Protein AF-A0A8S4DED8-F1 (afdb_monomer)

pLDDT: mean 79.77, std 18.38, range [37.28, 98.44]

Foldseek 3Di:
DPDDDDDPDPPVPPDPLQQAFAQAAVCNCVVVVHAGDPSQADDFDQDPNRGDGDDSVRGRGGHSNVVVVVVVVVVVVVVVVVVVVVVVVVVVVVVVVVVVVVVVVVVVVVD

Radius of gyration: 27.86 Å; Cα contacts (8 Å, |Δi|>4): 86; chains: 1; bounding box: 66×26×73 Å

Solvent-accessible surface area (backbone atoms only — not comparable to full-atom values): 6673 Å² total; per-residue (Å²): 143,89,80,81,89,91,70,103,70,76,68,64,94,78,61,80,81,69,78,24,13,48,57,77,16,46,64,51,27,61,75,67,77,40,80,64,56,71,82,26,29,76,77,65,58,67,55,94,89,39,66,50,80,60,40,78,87,58,26,24,72,42,19,38,50,62,55,51,50,50,55,51,54,60,52,48,56,52,52,51,52,53,53,52,51,52,52,52,54,50,52,52,50,51,52,51,51,53,53,51,53,51,58,54,52,60,62,66,72,76,112

Sequence (111 aa):
MYCLCLTSNIKQPNLPQLTCCGINGPKDWATNSLPIPDSCCAAREITAGTAAACTPETAHPDGCLNKLVGLFQDIAVVLGGVGLGIAFIQLLGVIFACCLARSIRSQYETV

Mean predicted aligned error: 11.74 Å

Organism: Plutella xylostella (NCBI:txid51655)

InterPro domains:
  IPR008952 Tetraspanin, EC2 domain superfamily [G3DSA:1.10.1450.10] (16-74)
  IPR008952 Tetraspanin, EC2 domain superfamily [SSF48652] (17-73)
  IPR018499 Tetraspanin/Peripherin [PF00335] (17-102)

Secondary structure (DSSP, 8-state):
-------TT---TTS------SSSSTHHHHHTT-PPPGGGBSS--EETTEEPP--TTTB--S-HHHHHHHHHHHHHHHHHHHHHHHHHHHHHHHHHHHHHHHHHHHHHTT-

Structure (mmCIF, N/CA/C/O backbone):
data_AF-A0A8S4DED8-F1
#
_entry.id   AF-A0A8S4DED8-F1
#
loop_
_atom_site.group_PDB
_atom_site.id
_atom_site.type_symbol
_atom_site.label_atom_id
_atom_site.label_alt_id
_atom_site.label_comp_id
_atom_site.label_asym_id
_atom_site.label_entity_id
_atom_site.label_seq_id
_atom_site.pdbx_PDB_ins_code
_atom_site.Cartn_x
_atom_site.Cartn_y
_atom_site.Cartn_z
_atom_site.occupancy
_atom_site.B_iso_or_equiv
_atom_site.auth_seq_id
_atom_site.auth_comp_id
_atom_site.auth_asym_id
_atom_site.auth_atom_id
_atom_site.pdbx_PDB_model_num
ATOM 1 N N . MET A 1 1 ? 23.942 10.344 19.498 1.00 41.06 1 MET A N 1
ATOM 2 C CA . MET A 1 1 ? 25.252 9.785 19.098 1.00 41.06 1 MET A CA 1
ATOM 3 C C . MET A 1 1 ? 25.137 8.280 18.824 1.00 41.06 1 MET A C 1
ATOM 5 O O . MET A 1 1 ? 25.904 7.499 19.355 1.00 41.06 1 MET A O 1
ATOM 9 N N . TYR A 1 2 ? 24.176 7.851 18.007 1.00 40.62 2 TYR A N 1
ATOM 10 C CA . TYR A 1 2 ? 24.169 6.495 17.448 1.00 40.62 2 TYR A CA 1
ATOM 11 C C . TYR A 1 2 ? 23.835 6.639 15.975 1.00 40.62 2 TYR A C 1
ATOM 13 O O . TYR A 1 2 ? 22.738 6.354 15.519 1.00 40.62 2 TYR A O 1
ATOM 21 N N . CYS A 1 3 ? 24.769 7.244 15.258 1.00 48.53 3 CYS A N 1
ATOM 22 C CA . CYS A 1 3 ? 24.750 7.281 13.814 1.00 48.53 3 CYS A CA 1
ATOM 23 C C . CYS A 1 3 ? 26.211 7.262 13.400 1.00 48.53 3 CYS A C 1
ATOM 25 O O . CYS A 1 3 ? 26.908 8.235 13.669 1.00 48.53 3 CYS A O 1
ATOM 27 N N . LEU A 1 4 ? 26.668 6.127 12.872 1.00 45.91 4 LEU A N 1
ATOM 28 C CA . LEU A 1 4 ? 27.700 6.035 11.843 1.00 45.91 4 LEU A CA 1
ATOM 29 C C . LEU A 1 4 ? 27.797 4.574 11.378 1.00 45.91 4 LEU A C 1
ATOM 31 O O . LEU A 1 4 ? 28.258 3.696 12.099 1.00 45.91 4 LEU A O 1
ATOM 35 N N . CYS A 1 5 ? 27.245 4.377 10.179 1.00 54.28 5 CYS A N 1
ATOM 36 C CA . CYS A 1 5 ? 27.605 3.439 9.117 1.00 54.28 5 CYS A CA 1
ATOM 37 C C . CYS A 1 5 ? 28.500 2.251 9.476 1.00 54.28 5 CYS A C 1
ATOM 39 O O . CYS A 1 5 ? 29.653 2.477 9.812 1.00 54.28 5 CYS A O 1
ATOM 41 N N . LEU A 1 6 ? 28.024 1.021 9.224 1.00 48.12 6 LEU A N 1
ATOM 42 C CA . LEU A 1 6 ? 28.811 -0.108 8.688 1.00 48.12 6 LEU A CA 1
ATOM 43 C C . LEU A 1 6 ? 27.911 -1.353 8.541 1.00 48.12 6 LEU A C 1
ATOM 45 O O . LEU A 1 6 ? 27.929 -2.217 9.401 1.00 48.12 6 LEU A O 1
ATOM 49 N N . THR A 1 7 ? 27.103 -1.441 7.477 1.00 42.56 7 THR A N 1
ATOM 50 C CA . THR A 1 7 ? 27.214 -2.516 6.466 1.00 42.56 7 THR A CA 1
ATOM 51 C C . THR A 1 7 ? 26.543 -2.025 5.178 1.00 42.56 7 THR A C 1
ATOM 53 O O . THR A 1 7 ? 25.415 -1.532 5.190 1.00 42.56 7 THR A O 1
ATOM 56 N N . SER A 1 8 ? 27.223 -2.182 4.050 1.00 47.25 8 SER A N 1
ATOM 57 C CA . SER A 1 8 ? 26.727 -1.913 2.697 1.00 47.25 8 SER A CA 1
ATOM 58 C C . SER A 1 8 ? 25.733 -2.982 2.201 1.00 47.25 8 SER A C 1
ATOM 60 O O . SER A 1 8 ? 25.742 -3.332 1.028 1.00 47.25 8 SER A O 1
ATOM 62 N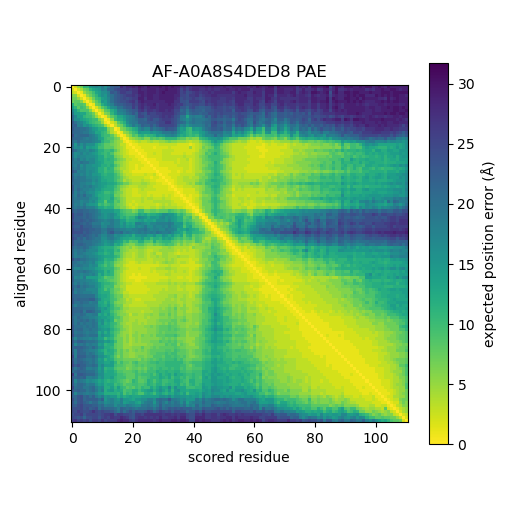 N . ASN A 1 9 ? 24.912 -3.547 3.093 1.00 42.34 9 ASN A N 1
ATOM 63 C CA . ASN A 1 9 ? 23.954 -4.623 2.811 1.00 42.34 9 ASN A CA 1
ATOM 64 C C . ASN A 1 9 ? 22.709 -4.539 3.714 1.00 42.34 9 ASN A C 1
ATOM 66 O O . ASN A 1 9 ? 22.130 -5.557 4.092 1.00 42.34 9 ASN A O 1
ATOM 70 N N . ILE A 1 10 ? 22.237 -3.330 4.042 1.00 42.47 10 ILE A N 1
ATOM 71 C CA . ILE A 1 10 ? 20.862 -3.177 4.536 1.00 42.47 10 ILE A CA 1
ATOM 72 C C . ILE A 1 10 ? 19.921 -3.375 3.340 1.00 42.47 10 ILE A C 1
ATOM 74 O O . ILE A 1 10 ? 19.371 -2.434 2.774 1.00 42.47 10 ILE A O 1
ATOM 78 N N . LYS A 1 11 ? 19.702 -4.638 2.968 1.00 46.59 11 LYS A N 1
ATOM 79 C CA . LYS A 1 11 ? 18.391 -5.063 2.490 1.00 46.59 11 LYS A CA 1
ATOM 80 C C . LYS A 1 11 ? 17.464 -4.738 3.653 1.00 46.59 11 LYS A C 1
ATOM 82 O O . LYS A 1 11 ? 17.536 -5.428 4.664 1.00 46.59 11 LYS A O 1
ATOM 87 N N . GLN A 1 12 ? 16.701 -3.643 3.589 1.00 41.19 12 GLN A N 1
ATOM 88 C CA . GLN A 1 12 ? 15.716 -3.349 4.629 1.00 41.19 12 GLN A CA 1
ATOM 89 C C . GLN A 1 12 ? 14.875 -4.619 4.824 1.00 41.19 12 GLN A C 1
ATOM 91 O O . GLN A 1 12 ? 14.177 -5.006 3.887 1.00 41.19 12 GLN A O 1
ATOM 96 N N . PRO A 1 13 ? 14.946 -5.298 5.984 1.00 42.94 13 PRO A N 1
ATOM 97 C CA . PRO A 1 13 ? 14.345 -6.623 6.133 1.00 42.94 13 PRO A CA 1
ATOM 98 C C . PRO A 1 13 ? 12.808 -6.580 6.163 1.00 42.94 13 PRO A C 1
ATOM 100 O O . PRO A 1 13 ? 12.178 -7.618 6.304 1.00 42.94 13 PRO A O 1
ATOM 103 N N . ASN A 1 14 ? 12.210 -5.390 6.001 1.00 37.28 14 ASN A N 1
ATOM 104 C CA . ASN A 1 14 ? 10.773 -5.149 6.102 1.00 37.28 14 ASN A CA 1
ATOM 105 C C . ASN A 1 14 ? 10.229 -4.158 5.054 1.00 37.28 14 ASN A C 1
ATOM 107 O O . ASN A 1 14 ? 9.099 -3.700 5.208 1.00 37.28 14 ASN A O 1
ATOM 111 N N . LEU A 1 15 ? 10.997 -3.775 4.021 1.00 48.78 15 LEU A N 1
ATOM 112 C CA . LEU A 1 15 ? 10.390 -3.019 2.920 1.00 48.78 15 LEU A CA 1
ATOM 113 C C . LEU A 1 15 ? 9.675 -4.037 2.021 1.00 48.78 15 LEU A C 1
ATOM 115 O O . LEU A 1 15 ? 10.339 -4.981 1.578 1.00 48.78 15 LEU A O 1
ATOM 119 N N . PRO A 1 16 ? 8.359 -3.906 1.755 1.00 52.31 16 PRO A N 1
ATOM 120 C CA . PRO A 1 16 ? 7.723 -4.710 0.725 1.00 52.31 16 PRO A CA 1
ATOM 121 C C . PRO A 1 16 ? 8.558 -4.536 -0.538 1.00 52.31 16 PRO A C 1
ATOM 123 O O . PRO A 1 16 ? 8.772 -3.415 -0.996 1.00 52.31 16 PRO A O 1
ATOM 126 N N . GLN A 1 17 ? 9.113 -5.641 -1.033 1.00 61.97 17 GLN A N 1
ATOM 127 C CA . GLN A 1 17 ? 9.889 -5.667 -2.265 1.00 61.97 17 GLN A CA 1
ATOM 128 C C . GLN A 1 17 ? 8.920 -5.322 -3.390 1.00 61.97 17 GLN A C 1
ATOM 130 O O . GLN A 1 17 ? 8.272 -6.203 -3.955 1.00 61.97 17 GLN A O 1
ATOM 135 N N . LEU A 1 18 ? 8.741 -4.023 -3.624 1.00 66.00 18 LEU A N 1
ATOM 136 C CA . LEU A 1 18 ? 7.800 -3.514 -4.595 1.00 66.00 18 LEU A CA 1
ATOM 137 C C . LEU A 1 18 ? 8.395 -3.852 -5.956 1.00 66.00 18 LEU A C 1
ATOM 139 O O . LEU A 1 18 ? 9.331 -3.214 -6.425 1.00 66.00 18 LEU A O 1
ATOM 143 N N . THR A 1 19 ? 7.895 -4.936 -6.534 1.00 85.12 19 THR A N 1
ATOM 144 C CA . THR A 1 19 ? 8.283 -5.473 -7.839 1.00 85.12 19 THR A CA 1
ATOM 145 C C . THR A 1 19 ? 7.727 -4.565 -8.933 1.00 85.12 19 THR A C 1
ATOM 147 O O . THR A 1 19 ? 6.776 -4.907 -9.628 1.00 85.12 19 THR A O 1
ATOM 150 N N . CYS A 1 20 ? 8.262 -3.350 -9.013 1.00 89.50 20 CYS A N 1
ATOM 151 C CA . CYS A 1 20 ? 7.824 -2.285 -9.906 1.00 89.50 20 CYS A CA 1
ATOM 152 C C . CYS A 1 20 ? 9.018 -1.482 -10.428 1.00 89.50 20 CYS A C 1
ATOM 154 O O . CYS A 1 20 ? 10.121 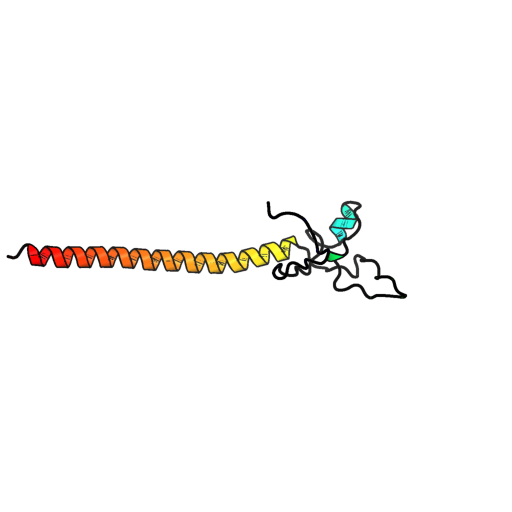-1.544 -9.880 1.00 89.50 20 CYS A O 1
ATOM 156 N N . CYS A 1 21 ? 8.788 -0.704 -11.481 1.00 90.38 21 CYS A N 1
ATOM 157 C CA . CYS A 1 21 ? 9.783 0.176 -12.060 1.00 90.38 21 CYS A CA 1
ATOM 158 C C . CYS A 1 21 ? 9.155 1.444 -12.630 1.00 90.38 21 CYS A C 1
ATOM 160 O O . CYS A 1 21 ? 8.219 1.380 -13.420 1.00 90.38 21 CYS A O 1
ATOM 162 N N . GLY A 1 22 ? 9.706 2.603 -12.264 1.00 90.88 22 GLY A N 1
ATOM 163 C CA . GLY A 1 22 ? 9.165 3.897 -12.683 1.00 90.88 22 GLY A CA 1
ATOM 164 C C . GLY A 1 22 ? 7.832 4.233 -12.008 1.00 90.88 22 GLY A C 1
ATOM 165 O O . GLY A 1 22 ? 7.342 3.503 -11.146 1.00 90.88 22 GLY A O 1
ATOM 166 N N . ILE A 1 23 ? 7.250 5.371 -12.371 1.00 91.94 23 ILE A N 1
ATOM 167 C CA . ILE A 1 23 ? 5.956 5.835 -11.855 1.00 91.94 23 ILE A CA 1
ATOM 168 C C . ILE A 1 23 ? 4.840 5.006 -12.497 1.00 91.94 23 ILE A C 1
ATOM 170 O O . ILE A 1 23 ? 4.067 4.352 -11.795 1.00 91.94 23 ILE A O 1
ATOM 174 N N . ASN A 1 24 ? 4.809 4.997 -13.827 1.00 92.19 24 ASN A N 1
ATOM 175 C CA . ASN A 1 24 ? 3.862 4.271 -14.666 1.00 92.19 24 ASN A CA 1
ATOM 176 C C . ASN A 1 24 ? 4.500 3.044 -15.330 1.00 92.19 24 ASN A C 1
ATOM 178 O O . ASN A 1 24 ? 3.779 2.129 -15.723 1.00 92.19 24 ASN A O 1
ATOM 182 N N . GLY A 1 25 ? 5.831 3.009 -15.445 1.00 90.94 25 GLY A N 1
ATOM 183 C CA . GLY A 1 25 ? 6.564 1.862 -15.973 1.00 90.94 25 GLY A CA 1
ATOM 184 C C . GLY A 1 25 ? 8.039 2.170 -16.270 1.00 90.94 25 GLY A C 1
ATOM 185 O O . GLY A 1 25 ? 8.492 3.308 -16.126 1.00 90.94 25 GLY A O 1
ATOM 186 N N . PRO A 1 26 ? 8.809 1.187 -16.771 1.00 89.12 26 PRO A N 1
ATOM 187 C CA . PRO A 1 26 ? 10.246 1.338 -17.019 1.00 89.12 26 PRO A CA 1
ATOM 188 C C . PRO A 1 26 ? 10.599 2.401 -18.075 1.00 89.12 26 PRO A C 1
ATOM 190 O O . PRO A 1 26 ? 11.710 2.929 -18.078 1.00 89.12 26 PRO A O 1
ATOM 193 N N . LYS A 1 27 ? 9.649 2.776 -18.943 1.00 91.12 27 LYS A N 1
ATOM 194 C CA . LYS A 1 27 ? 9.820 3.837 -19.954 1.00 91.12 27 LYS A CA 1
ATOM 195 C C . LYS A 1 27 ? 9.997 5.234 -19.353 1.00 91.12 27 LYS A C 1
ATOM 197 O O . LYS A 1 27 ? 10.509 6.124 -20.036 1.00 91.12 27 LYS A O 1
ATOM 202 N N . ASP A 1 28 ? 9.608 5.434 -18.096 1.00 91.19 28 ASP A N 1
ATOM 203 C CA . ASP A 1 28 ? 9.743 6.728 -17.423 1.00 91.19 28 ASP A CA 1
ATOM 204 C C . ASP A 1 28 ? 11.213 7.151 -17.315 1.00 91.19 28 ASP A C 1
ATOM 206 O O . ASP A 1 28 ? 11.529 8.330 -17.453 1.00 91.19 28 ASP A O 1
ATOM 210 N N . TRP A 1 29 ? 12.128 6.192 -17.155 1.00 91.12 29 TRP A N 1
ATOM 211 C CA . TRP A 1 29 ? 13.568 6.449 -17.106 1.00 91.12 29 TRP A CA 1
ATOM 212 C C . TRP A 1 29 ? 14.091 6.996 -18.436 1.00 91.1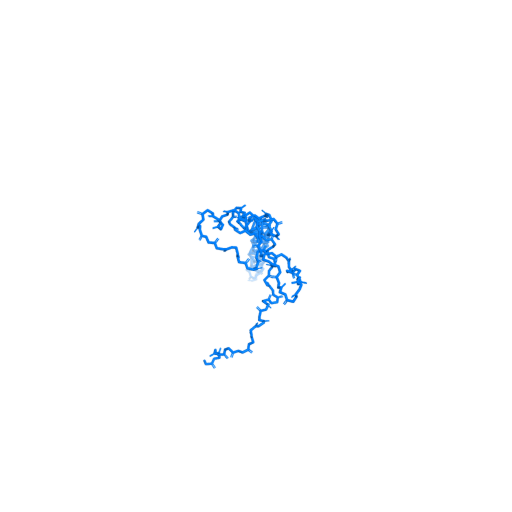2 29 TRP A C 1
ATOM 214 O O . TRP A 1 29 ? 14.700 8.064 -18.468 1.00 91.12 29 TRP A O 1
ATOM 224 N N . ALA A 1 30 ? 13.754 6.332 -19.548 1.00 90.06 30 ALA A N 1
ATOM 225 C CA . ALA A 1 30 ? 14.134 6.774 -20.889 1.00 90.06 30 ALA A CA 1
ATOM 226 C C . ALA A 1 30 ? 13.536 8.148 -21.239 1.00 90.06 30 ALA A C 1
ATOM 228 O O . ALA A 1 30 ? 14.221 8.995 -21.808 1.00 90.06 30 ALA A O 1
ATOM 229 N N . THR A 1 31 ? 12.285 8.398 -20.838 1.00 91.44 31 THR A N 1
ATOM 230 C CA . THR A 1 31 ? 11.598 9.685 -21.058 1.00 91.44 31 THR A CA 1
ATOM 231 C C . THR A 1 31 ? 12.305 10.841 -20.346 1.00 91.44 31 THR A C 1
ATOM 233 O O . THR A 1 31 ? 12.345 11.954 -20.861 1.00 91.44 31 THR A O 1
ATOM 236 N N . ASN A 1 32 ? 12.915 10.574 -19.190 1.00 90.06 32 ASN A N 1
ATOM 237 C CA . ASN A 1 32 ? 13.664 11.562 -18.415 1.00 90.06 32 ASN A CA 1
ATOM 238 C C . ASN A 1 32 ? 15.172 11.564 -18.727 1.00 90.06 32 ASN A C 1
ATOM 240 O O . ASN A 1 32 ? 15.935 12.211 -18.017 1.00 90.06 32 ASN A O 1
ATOM 244 N N . SER A 1 33 ? 15.617 10.869 -19.783 1.00 91.94 33 SER A N 1
ATOM 245 C CA . SER A 1 33 ? 17.042 10.711 -20.131 1.00 91.94 33 SER A CA 1
ATOM 246 C C . SER A 1 33 ? 17.898 10.138 -18.988 1.00 91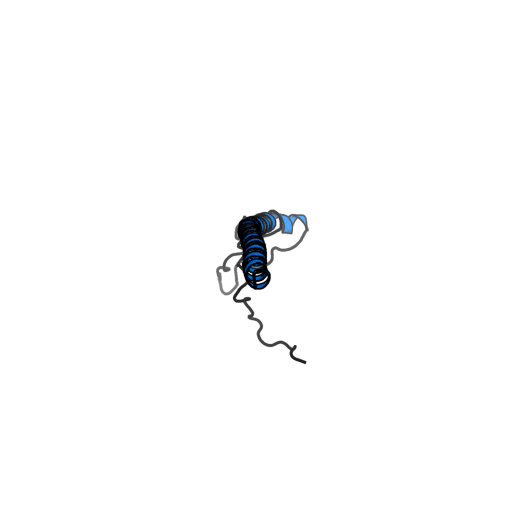.94 33 SER A C 1
ATOM 248 O O . SER A 1 33 ? 19.071 10.486 -18.844 1.00 91.94 33 SER A O 1
ATOM 250 N N . LEU A 1 34 ? 17.316 9.267 -18.160 1.00 88.06 34 LEU A N 1
ATOM 251 C CA . LEU A 1 34 ? 17.967 8.645 -17.008 1.00 88.06 34 LEU A CA 1
ATOM 252 C C . LEU A 1 34 ? 18.178 7.141 -17.245 1.00 88.06 34 LEU A C 1
ATOM 254 O O . LEU A 1 34 ? 17.334 6.489 -17.866 1.00 88.06 34 LEU A O 1
ATOM 258 N N . PRO A 1 35 ? 19.276 6.559 -16.731 1.00 86.06 35 PRO A N 1
ATOM 259 C CA . PRO A 1 35 ? 19.468 5.116 -16.755 1.00 86.06 35 PRO A CA 1
ATOM 260 C C . PRO A 1 35 ? 18.505 4.424 -15.785 1.00 86.06 35 PRO A C 1
ATOM 262 O O . PRO A 1 35 ? 18.198 4.948 -14.714 1.00 86.06 35 PRO A O 1
ATOM 265 N N . ILE A 1 36 ? 18.060 3.221 -16.148 1.00 86.12 36 ILE A N 1
ATOM 266 C CA . ILE A 1 36 ? 17.239 2.383 -15.271 1.00 86.12 36 ILE A CA 1
ATOM 267 C C . ILE A 1 36 ? 18.105 1.911 -14.085 1.00 86.12 36 ILE A C 1
ATOM 269 O O . ILE A 1 36 ? 19.199 1.388 -14.310 1.00 86.12 36 ILE A O 1
ATOM 273 N N . PRO A 1 37 ? 17.653 2.075 -12.828 1.00 82.88 37 PRO A N 1
ATOM 274 C CA . PRO A 1 37 ? 18.404 1.641 -11.657 1.00 82.88 37 PRO A CA 1
ATOM 275 C C . PRO A 1 37 ? 18.371 0.119 -11.507 1.00 82.88 37 PRO A C 1
ATOM 277 O O . PRO A 1 37 ? 17.381 -0.531 -11.828 1.00 82.88 37 PRO A O 1
ATOM 280 N N . ASP A 1 38 ? 19.409 -0.453 -10.903 1.00 79.25 38 ASP A N 1
ATOM 281 C CA . ASP A 1 38 ? 19.505 -1.905 -10.694 1.00 79.25 38 ASP A CA 1
ATOM 282 C C . ASP A 1 38 ? 18.369 -2.492 -9.838 1.00 79.25 38 ASP A C 1
ATOM 284 O O . ASP A 1 38 ? 18.031 -3.665 -9.979 1.00 79.25 38 ASP A O 1
ATOM 288 N N . SER A 1 39 ? 17.740 -1.687 -8.974 1.00 78.75 39 SER A N 1
ATOM 289 C CA . SER A 1 39 ? 16.598 -2.106 -8.148 1.00 78.75 39 SER A CA 1
ATOM 290 C C . SER A 1 39 ? 15.319 -2.392 -8.944 1.00 78.75 39 SER A C 1
ATOM 292 O O . SER A 1 39 ? 14.387 -2.970 -8.393 1.00 78.75 39 SER A O 1
ATOM 294 N N . CYS A 1 40 ? 15.261 -1.981 -10.213 1.00 85.31 40 CYS A N 1
ATOM 295 C CA . CYS A 1 40 ? 14.120 -2.172 -11.109 1.00 85.31 40 CYS A CA 1
ATOM 296 C C . CYS A 1 40 ? 14.081 -3.574 -11.749 1.00 85.31 40 CYS A C 1
ATOM 298 O O . CYS A 1 40 ? 13.039 -3.975 -12.266 1.00 85.31 40 CYS A O 1
ATOM 300 N N . CYS A 1 41 ? 15.177 -4.334 -11.701 1.00 83.62 41 CYS A N 1
ATOM 301 C CA . CYS A 1 41 ? 15.254 -5.682 -12.257 1.00 83.62 41 CYS A CA 1
ATOM 302 C C . CYS A 1 41 ? 15.277 -6.742 -11.145 1.00 83.62 41 CYS A C 1
ATOM 304 O O . CYS A 1 41 ? 16.023 -6.630 -10.168 1.00 83.62 41 CYS A O 1
ATOM 306 N N . ALA A 1 42 ? 14.497 -7.816 -11.307 1.00 68.62 42 ALA A N 1
ATOM 307 C CA . ALA A 1 42 ? 14.605 -8.985 -10.439 1.00 68.62 42 AL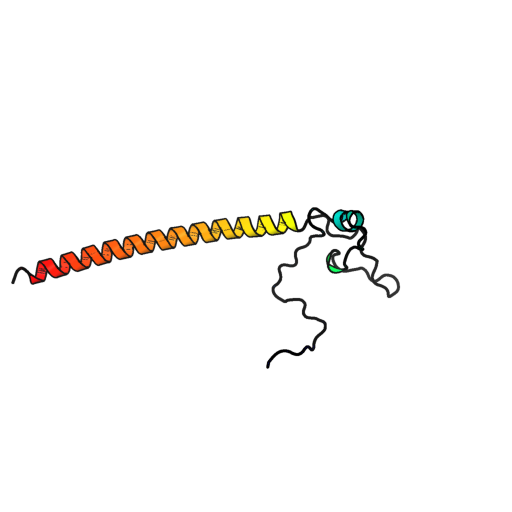A A CA 1
ATOM 308 C C . ALA A 1 42 ? 15.923 -9.705 -10.735 1.00 68.62 42 ALA A C 1
ATOM 310 O O . ALA A 1 42 ? 16.123 -10.111 -11.869 1.00 68.62 42 ALA A O 1
ATOM 311 N N . ALA A 1 43 ? 16.791 -9.837 -9.723 1.00 60.03 43 ALA A N 1
ATOM 312 C CA . ALA A 1 43 ? 18.017 -10.649 -9.713 1.00 60.03 43 ALA A CA 1
ATOM 313 C C . ALA A 1 43 ? 18.749 -10.741 -11.071 1.00 60.03 43 ALA A C 1
ATOM 315 O O . ALA A 1 43 ? 18.433 -11.568 -11.919 1.00 60.03 43 ALA A O 1
ATOM 316 N N . ARG A 1 44 ? 19.779 -9.912 -11.259 1.00 61.09 44 ARG A N 1
ATOM 317 C CA . ARG A 1 44 ? 20.560 -9.877 -12.504 1.00 61.09 44 ARG A CA 1
ATOM 318 C C . ARG A 1 44 ? 21.254 -11.227 -12.735 1.00 61.09 44 ARG A C 1
ATOM 320 O O . ARG A 1 44 ? 22.038 -11.658 -11.888 1.00 61.09 44 ARG A O 1
ATOM 327 N N . GLU A 1 45 ? 21.015 -11.866 -13.883 1.00 54.78 45 GLU A N 1
ATOM 328 C CA . GLU A 1 45 ? 21.839 -12.999 -14.311 1.00 54.78 45 GLU A CA 1
ATOM 329 C C . GLU A 1 45 ? 23.294 -12.536 -14.453 1.00 54.78 45 GLU A C 1
ATOM 331 O O . GLU A 1 45 ? 23.589 -11.516 -15.088 1.00 54.78 45 GLU A O 1
ATOM 336 N N . ILE A 1 46 ? 24.220 -13.271 -13.835 1.00 55.69 46 ILE A N 1
ATOM 337 C CA . ILE A 1 46 ? 25.649 -13.024 -14.013 1.00 55.69 46 ILE A CA 1
ATOM 338 C C . ILE A 1 46 ? 26.077 -13.753 -15.278 1.00 55.69 46 ILE A C 1
ATOM 340 O O . ILE A 1 46 ? 26.239 -14.970 -15.286 1.00 55.69 46 ILE A O 1
ATOM 344 N N . THR A 1 47 ? 26.277 -12.991 -16.349 1.00 54.91 47 THR A N 1
ATOM 345 C CA . THR A 1 47 ? 26.804 -13.516 -17.609 1.00 54.91 47 THR A CA 1
ATOM 346 C C . THR A 1 47 ? 28.279 -13.139 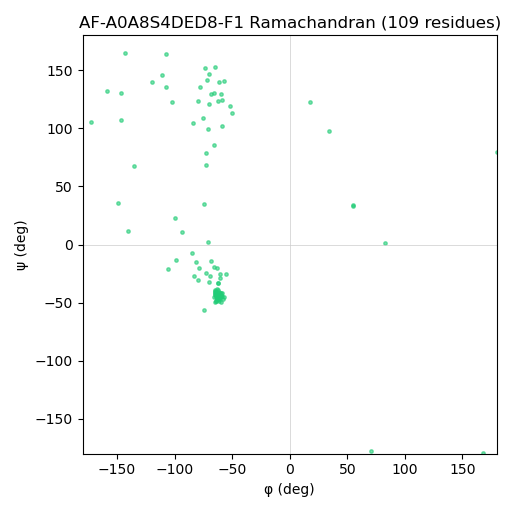-17.696 1.00 54.91 47 THR A C 1
ATOM 348 O O . THR A 1 47 ? 28.634 -11.966 -17.584 1.00 54.91 47 THR A O 1
ATOM 351 N N . ALA A 1 48 ? 29.158 -14.135 -17.848 1.00 57.56 48 ALA A N 1
ATOM 352 C CA . ALA A 1 48 ? 30.608 -13.941 -17.988 1.00 57.56 48 ALA A CA 1
ATOM 353 C C . ALA A 1 48 ? 31.284 -13.133 -16.849 1.00 57.56 48 ALA A C 1
ATOM 355 O O . ALA A 1 48 ? 32.239 -12.398 -17.080 1.00 57.56 48 ALA A O 1
ATOM 356 N N . GLY A 1 49 ? 30.801 -13.268 -15.607 1.00 57.84 49 GLY A N 1
ATOM 357 C CA . GLY A 1 49 ? 31.375 -12.587 -14.435 1.00 57.84 49 GLY A CA 1
ATOM 358 C C . GLY A 1 49 ? 30.904 -11.141 -14.231 1.00 57.84 49 GLY A C 1
ATOM 359 O O . GLY A 1 49 ? 31.298 -10.508 -13.254 1.00 57.84 49 GLY A O 1
ATOM 360 N N . THR A 1 50 ? 30.021 -10.635 -15.096 1.00 59.03 50 THR A N 1
ATOM 361 C CA . THR A 1 50 ? 29.374 -9.321 -14.961 1.00 59.03 50 THR A CA 1
ATOM 362 C C . THR A 1 50 ? 27.859 -9.468 -14.871 1.00 59.03 50 THR A C 1
ATOM 364 O O . THR A 1 50 ? 27.260 -10.285 -15.568 1.00 59.03 50 THR A O 1
ATOM 367 N N . ALA A 1 51 ? 27.217 -8.681 -14.009 1.00 65.62 51 ALA A N 1
ATOM 368 C CA . ALA A 1 51 ? 25.762 -8.651 -13.937 1.00 65.62 51 ALA A CA 1
ATOM 369 C C . ALA A 1 51 ? 25.188 -8.075 -15.248 1.00 65.62 51 ALA A C 1
ATOM 371 O O . ALA A 1 51 ? 25.627 -7.012 -15.695 1.00 65.62 51 ALA A O 1
ATOM 372 N N . ALA A 1 52 ? 24.217 -8.751 -15.869 1.00 69.19 52 ALA A N 1
ATOM 373 C CA . ALA A 1 52 ? 23.566 -8.282 -17.098 1.00 69.19 52 ALA A CA 1
ATOM 374 C C . ALA A 1 52 ? 22.952 -6.886 -16.900 1.00 69.19 52 ALA A C 1
ATOM 376 O O . ALA A 1 52 ? 22.451 -6.599 -15.817 1.00 69.19 52 ALA A O 1
ATOM 377 N N . ALA A 1 53 ? 23.031 -5.984 -17.883 1.00 72.19 53 ALA A N 1
ATOM 378 C CA . ALA A 1 53 ? 22.473 -4.633 -17.745 1.00 72.19 53 ALA A CA 1
ATOM 379 C C . ALA A 1 53 ? 20.951 -4.683 -17.515 1.00 72.19 53 ALA A C 1
ATOM 381 O O . ALA A 1 53 ? 20.268 -5.491 -18.138 1.00 72.19 53 ALA A O 1
ATOM 382 N N . CYS A 1 54 ? 20.426 -3.824 -16.633 1.00 78.81 54 CYS A N 1
ATOM 383 C CA . CYS A 1 54 ? 18.983 -3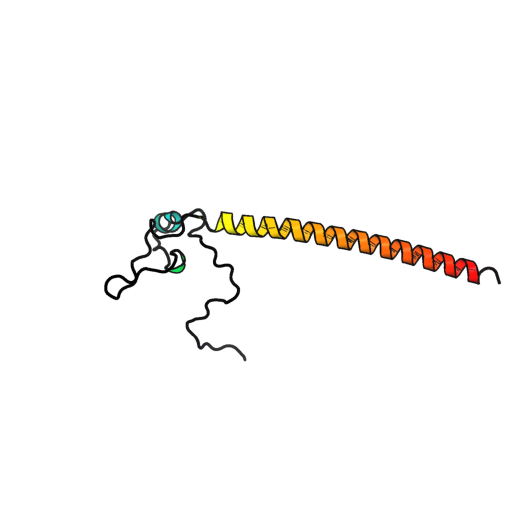.695 -16.440 1.00 78.81 54 CYS A CA 1
ATOM 384 C C . CYS A 1 54 ? 18.400 -2.917 -17.627 1.00 78.81 54 CYS A C 1
ATOM 386 O O . CYS A 1 54 ? 18.670 -1.727 -17.806 1.00 78.81 54 CYS A O 1
ATOM 388 N N . THR A 1 55 ? 17.662 -3.618 -18.478 1.00 83.06 55 THR A N 1
ATOM 389 C CA . THR A 1 55 ? 17.038 -3.085 -19.694 1.00 83.06 55 THR A CA 1
ATOM 390 C C . THR A 1 55 ? 15.523 -2.975 -19.510 1.00 83.06 55 THR A C 1
ATOM 392 O O . THR A 1 55 ? 14.970 -3.607 -18.606 1.00 83.06 55 THR A O 1
ATOM 395 N N . PRO A 1 56 ? 14.805 -2.216 -20.357 1.00 80.12 56 PRO A N 1
ATOM 396 C CA . PRO A 1 56 ? 13.344 -2.142 -20.295 1.00 80.12 56 PRO A CA 1
ATOM 397 C C . PRO A 1 56 ? 12.642 -3.508 -20.376 1.00 80.12 56 PRO A C 1
ATOM 399 O O . PRO A 1 56 ? 11.527 -3.641 -19.884 1.00 80.12 56 PRO A O 1
ATOM 402 N N . GLU A 1 57 ? 13.283 -4.511 -20.981 1.00 81.62 57 GLU A N 1
ATOM 403 C CA . GLU A 1 57 ? 12.758 -5.872 -21.154 1.00 81.62 57 GLU A CA 1
ATOM 404 C C . GLU A 1 57 ? 12.980 -6.763 -19.924 1.00 81.62 57 GLU A C 1
ATOM 406 O O . GLU A 1 57 ? 12.228 -7.709 -19.706 1.00 81.62 57 GLU A O 1
ATOM 411 N N . THR A 1 58 ? 14.014 -6.475 -19.129 1.00 81.25 58 THR A N 1
ATOM 412 C CA . THR A 1 58 ? 14.359 -7.216 -17.897 1.00 81.25 58 THR A CA 1
ATOM 413 C C . THR A 1 58 ? 13.850 -6.519 -16.631 1.00 81.25 58 THR A C 1
ATOM 415 O O . THR A 1 58 ? 13.800 -7.116 -15.553 1.00 81.25 58 THR 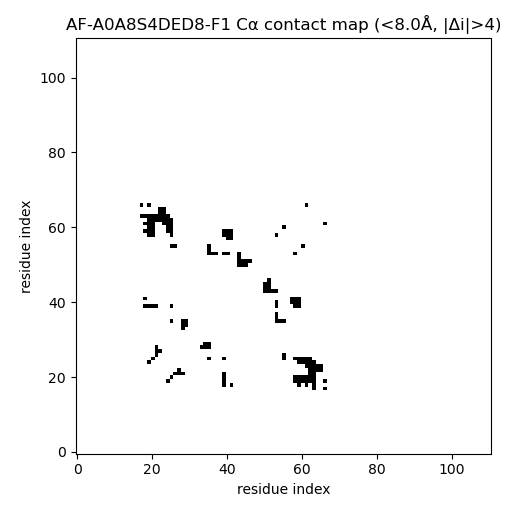A O 1
ATOM 418 N N . ALA A 1 59 ? 13.444 -5.259 -16.772 1.00 86.25 59 ALA A N 1
ATOM 419 C CA . ALA A 1 59 ? 12.793 -4.454 -15.759 1.00 86.25 59 ALA A CA 1
ATOM 420 C C . ALA A 1 59 ? 11.412 -4.994 -15.366 1.00 86.25 59 ALA A C 1
ATOM 422 O O . ALA A 1 59 ? 10.681 -5.573 -16.172 1.00 86.25 59 ALA A O 1
ATOM 423 N N . HIS A 1 60 ? 11.001 -4.710 -14.131 1.00 87.31 60 HIS A N 1
ATOM 424 C CA . HIS A 1 60 ? 9.621 -4.907 -13.712 1.00 87.31 60 HIS A CA 1
ATOM 425 C C . HIS A 1 60 ? 8.670 -4.081 -14.596 1.00 87.31 60 HIS A C 1
ATOM 427 O O . HIS A 1 60 ? 8.830 -2.862 -14.682 1.00 87.31 60 HIS A O 1
ATOM 433 N N . PRO A 1 61 ? 7.668 -4.712 -15.237 1.00 87.50 61 PRO A N 1
ATOM 434 C CA . PRO A 1 61 ? 6.789 -4.018 -16.178 1.00 87.50 61 PRO A CA 1
ATOM 435 C C . PRO A 1 61 ? 5.802 -3.073 -15.479 1.00 87.50 61 PRO A C 1
ATOM 437 O O . PRO A 1 61 ? 5.333 -2.11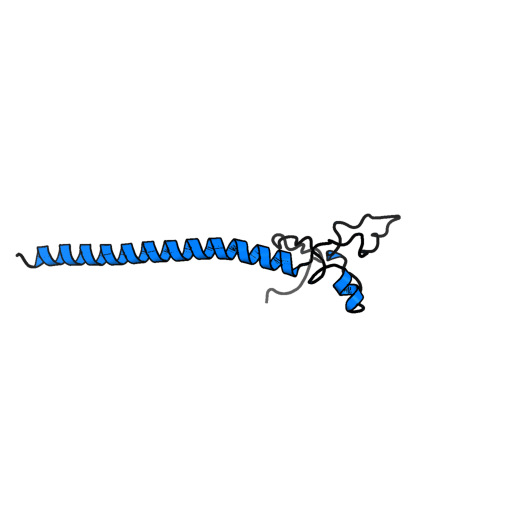3 -16.087 1.00 87.50 61 PRO A O 1
ATOM 440 N N . ASP A 1 62 ? 5.493 -3.335 -14.208 1.00 89.56 62 ASP A N 1
ATOM 441 C CA . ASP A 1 62 ? 4.514 -2.581 -13.430 1.00 89.56 62 ASP A CA 1
ATOM 442 C C . ASP A 1 62 ? 5.075 -1.240 -12.936 1.00 89.56 62 ASP A C 1
ATOM 444 O O . ASP A 1 62 ? 6.162 -1.183 -12.362 1.00 89.56 62 ASP A O 1
ATOM 448 N N . GLY A 1 63 ? 4.287 -0.168 -13.051 1.00 90.94 63 GLY A N 1
ATOM 449 C CA . GLY A 1 63 ? 4.580 1.122 -12.423 1.00 90.94 63 GLY A CA 1
ATOM 450 C C . GLY A 1 63 ? 4.401 1.102 -10.901 1.00 90.94 63 GLY A C 1
ATOM 451 O O . GLY A 1 63 ? 3.461 0.502 -10.367 1.00 90.94 63 GLY A O 1
ATOM 452 N N . CYS A 1 64 ? 5.287 1.789 -10.180 1.00 91.69 64 CYS A N 1
ATOM 453 C CA . CYS A 1 64 ? 5.261 1.828 -8.720 1.00 91.69 64 CYS A CA 1
ATOM 454 C C . CYS A 1 64 ? 4.070 2.610 -8.157 1.00 91.69 64 CYS A C 1
ATOM 456 O O . CYS A 1 64 ? 3.613 2.288 -7.059 1.00 91.69 64 CYS A O 1
ATOM 458 N N . LEU A 1 65 ? 3.529 3.588 -8.895 1.00 92.06 65 LEU A N 1
ATOM 459 C CA . LEU A 1 65 ? 2.385 4.381 -8.438 1.00 92.06 65 LEU A CA 1
ATOM 460 C C . LEU A 1 65 ? 1.157 3.496 -8.208 1.00 92.06 65 LEU A C 1
ATOM 462 O O . LEU A 1 65 ? 0.556 3.537 -7.139 1.00 92.06 65 LEU A O 1
ATOM 466 N N . ASN A 1 66 ? 0.833 2.641 -9.178 1.00 88.25 66 ASN A N 1
ATOM 467 C CA . ASN A 1 66 ? -0.338 1.770 -9.097 1.00 88.25 66 ASN A CA 1
ATOM 468 C C . ASN A 1 66 ? -0.212 0.745 -7.965 1.00 88.25 66 ASN A C 1
ATOM 470 O O . ASN A 1 66 ? -1.169 0.537 -7.222 1.00 88.25 66 ASN A O 1
ATOM 474 N N . LYS A 1 67 ? 0.974 0.144 -7.779 1.00 87.94 67 LYS A N 1
ATOM 475 C CA . LYS A 1 67 ? 1.193 -0.786 -6.660 1.00 87.94 67 LYS A CA 1
ATOM 476 C C . LYS A 1 67 ? 1.094 -0.090 -5.302 1.00 87.94 67 LYS A C 1
ATOM 478 O O . LYS A 1 67 ? 0.511 -0.649 -4.378 1.00 87.94 67 LYS A O 1
ATOM 483 N N . LEU A 1 68 ? 1.648 1.117 -5.180 1.00 90.00 68 LEU A N 1
ATOM 484 C CA . LEU A 1 68 ? 1.603 1.884 -3.938 1.00 90.00 68 LEU A CA 1
ATOM 485 C C . LEU A 1 68 ? 0.170 2.298 -3.583 1.00 90.00 68 LEU A C 1
ATOM 487 O O . LEU A 1 68 ? -0.253 2.140 -2.441 1.00 90.00 68 LEU A O 1
ATOM 491 N N . VAL A 1 69 ? -0.583 2.794 -4.564 1.00 90.75 69 VAL A N 1
ATOM 492 C CA . VAL A 1 69 ? -1.991 3.166 -4.378 1.00 90.75 69 VAL A CA 1
ATOM 493 C C . VAL A 1 69 ? -2.830 1.945 -4.004 1.00 90.75 69 VAL A C 1
ATOM 495 O O . VAL A 1 69 ? -3.617 2.037 -3.066 1.00 90.75 69 VAL A O 1
ATOM 498 N N . GLY A 1 70 ? -2.620 0.799 -4.661 1.00 87.81 70 GLY A N 1
ATOM 499 C CA . GLY A 1 70 ? -3.298 -0.451 -4.306 1.00 87.81 70 GLY A CA 1
ATOM 500 C C . GLY A 1 70 ? -3.044 -0.860 -2.853 1.00 87.81 70 GLY A C 1
ATOM 501 O O . GLY A 1 70 ? -3.990 -1.094 -2.107 1.00 87.81 70 GLY A O 1
ATOM 502 N N . LEU A 1 71 ? -1.780 -0.821 -2.410 1.00 87.19 71 LEU A N 1
ATOM 503 C CA . LEU A 1 71 ? -1.420 -1.098 -1.015 1.00 87.19 71 LEU A CA 1
ATOM 504 C C . LEU A 1 71 ? -2.148 -0.158 -0.041 1.00 87.19 71 LEU A C 1
ATOM 506 O O . LEU A 1 71 ? -2.668 -0.606 0.981 1.00 87.19 71 LEU A O 1
ATOM 510 N N . PHE A 1 72 ? -2.186 1.143 -0.346 1.00 90.44 72 PHE A N 1
ATOM 511 C CA . PHE A 1 72 ? -2.873 2.124 0.492 1.00 90.44 72 PHE A CA 1
ATOM 512 C C . PHE A 1 72 ? -4.381 1.897 0.546 1.00 90.44 72 PHE A C 1
ATOM 514 O O . PHE A 1 72 ? -4.985 2.058 1.606 1.00 90.44 72 PHE A O 1
ATOM 521 N N . GLN A 1 73 ? -4.987 1.519 -0.574 1.00 93.00 73 GLN A N 1
ATOM 522 C CA . GLN A 1 73 ? -6.414 1.249 -0.644 1.00 93.00 73 GLN A CA 1
ATOM 523 C C . GLN A 1 73 ? -6.795 0.051 0.232 1.00 93.00 73 GLN A C 1
ATOM 525 O O . GLN A 1 73 ? -7.753 0.143 1.003 1.00 93.00 73 GLN A O 1
ATOM 530 N N . ASP A 1 74 ? -6.007 -1.022 0.193 1.00 89.50 74 ASP A N 1
ATOM 531 C CA . ASP A 1 74 ? -6.256 -2.222 0.994 1.00 89.50 74 ASP A CA 1
ATOM 532 C C . ASP A 1 74 ? -6.165 -1.933 2.499 1.00 89.50 74 ASP A C 1
ATOM 534 O O . ASP A 1 74 ? -7.060 -2.297 3.270 1.00 89.50 74 ASP A O 1
ATOM 538 N N . ILE A 1 75 ? -5.124 -1.212 2.937 1.00 91.31 75 ILE A N 1
ATOM 539 C CA . ILE A 1 75 ? -4.981 -0.865 4.359 1.00 91.31 75 ILE A CA 1
ATOM 540 C C . ILE A 1 75 ? -6.028 0.159 4.811 1.00 91.31 75 ILE A C 1
ATOM 542 O O . ILE A 1 75 ? -6.475 0.106 5.957 1.00 91.31 75 ILE A O 1
ATOM 546 N N . ALA A 1 76 ? -6.453 1.072 3.933 1.00 94.19 76 ALA A N 1
ATOM 547 C CA . ALA A 1 76 ? -7.439 2.095 4.269 1.00 94.19 76 ALA A CA 1
ATOM 548 C C . ALA A 1 76 ? -8.803 1.479 4.601 1.00 94.19 76 ALA A C 1
ATOM 550 O O . ALA A 1 76 ? -9.446 1.904 5.562 1.00 94.19 76 ALA A O 1
ATOM 551 N N . VAL A 1 77 ? -9.222 0.447 3.860 1.00 95.00 77 VAL A N 1
ATOM 552 C CA . VAL A 1 77 ? -10.482 -0.266 4.123 1.00 95.00 77 VAL A CA 1
ATOM 553 C C . VAL A 1 77 ? -10.451 -0.935 5.498 1.00 95.00 77 VAL A C 1
ATOM 555 O O . VAL A 1 77 ? -11.392 -0.790 6.282 1.00 95.00 77 VAL A O 1
ATOM 558 N N . VAL A 1 78 ? -9.351 -1.616 5.825 1.00 95.50 78 VAL A N 1
ATOM 559 C CA . VAL A 1 78 ? -9.191 -2.295 7.119 1.00 95.50 78 VAL A CA 1
ATOM 560 C C . VAL A 1 78 ? -9.177 -1.288 8.269 1.00 95.50 78 VAL A C 1
ATOM 562 O O . VAL A 1 78 ? -9.921 -1.446 9.238 1.00 95.50 78 VAL A O 1
ATOM 565 N N . LEU A 1 79 ? -8.377 -0.224 8.158 1.00 96.25 79 LEU A N 1
ATOM 566 C CA . LEU A 1 79 ? -8.291 0.815 9.187 1.00 96.25 79 LEU A CA 1
ATOM 567 C C . LEU A 1 79 ? -9.624 1.545 9.383 1.00 96.25 79 LEU A C 1
ATOM 569 O O . LEU A 1 79 ? -10.001 1.823 10.522 1.00 96.25 79 LEU A O 1
ATOM 573 N N . GLY A 1 80 ? -10.361 1.802 8.300 1.00 96.75 80 GLY A N 1
ATOM 574 C CA . GLY A 1 80 ? -11.698 2.387 8.363 1.00 96.75 80 GLY A CA 1
ATOM 575 C C . GLY A 1 80 ? -12.677 1.513 9.148 1.00 96.75 80 GLY A C 1
ATOM 576 O O . GLY A 1 80 ? -13.364 2.007 10.044 1.00 96.75 80 GLY A O 1
ATOM 577 N N . GLY A 1 81 ? -12.692 0.204 8.875 1.00 97.12 81 GLY A N 1
ATOM 578 C CA . GLY A 1 81 ? -13.535 -0.752 9.598 1.00 97.12 81 GLY A CA 1
ATOM 579 C C . GLY A 1 81 ? -13.188 -0.847 11.087 1.00 97.12 81 GLY A C 1
ATOM 580 O O . GLY A 1 81 ? -14.078 -0.786 11.937 1.00 97.12 81 GLY A O 1
ATOM 581 N N . VAL A 1 82 ? -11.895 -0.931 11.415 1.00 98.00 82 VAL A N 1
ATOM 582 C CA . VAL A 1 82 ? -11.419 -0.974 12.808 1.00 98.00 82 VAL A CA 1
ATOM 583 C C . VAL A 1 82 ? -11.780 0.311 13.554 1.00 98.00 82 VAL A C 1
ATOM 585 O O . VAL A 1 82 ? -12.317 0.244 14.660 1.00 98.00 82 VAL A O 1
ATOM 588 N N . GLY A 1 83 ? -11.543 1.478 12.949 1.00 98.19 83 GLY A N 1
ATOM 589 C CA . GLY A 1 83 ? -11.865 2.771 13.555 1.00 98.19 83 GLY A CA 1
ATOM 590 C C . GLY A 1 83 ? -13.358 2.924 13.846 1.00 98.19 83 GLY A C 1
ATOM 591 O O . GLY A 1 83 ? -13.738 3.333 14.945 1.00 98.19 83 GLY A O 1
ATOM 592 N N . LEU A 1 84 ? -14.210 2.521 12.900 1.00 97.94 84 LEU A N 1
ATOM 593 C CA . LEU A 1 84 ? -15.659 2.543 13.081 1.00 97.94 84 LEU A CA 1
ATOM 594 C C . LEU A 1 84 ? -16.110 1.581 14.194 1.00 97.94 84 LEU A C 1
ATOM 596 O O . LEU A 1 84 ? -16.920 1.958 15.040 1.00 97.94 84 LEU A O 1
ATOM 600 N N . GLY A 1 85 ? -15.550 0.369 14.240 1.00 98.31 85 GLY A N 1
ATOM 601 C CA . GLY A 1 85 ? -15.840 -0.609 15.290 1.00 98.31 85 GLY A CA 1
ATOM 602 C C . GLY A 1 85 ? -15.481 -0.100 16.688 1.00 98.31 85 GLY A C 1
ATOM 603 O O . GLY A 1 85 ? -16.299 -0.185 17.607 1.00 98.31 85 GLY A O 1
ATOM 604 N N . ILE A 1 86 ? -14.298 0.501 16.840 1.00 98.25 86 ILE A N 1
ATOM 605 C CA . ILE A 1 86 ? -13.863 1.105 18.108 1.00 98.25 86 ILE A CA 1
ATOM 606 C C . ILE A 1 86 ? -14.815 2.235 18.519 1.00 98.25 86 ILE A C 1
ATOM 608 O O . ILE A 1 86 ? -15.238 2.281 19.674 1.00 98.25 86 ILE A O 1
ATOM 612 N N . ALA A 1 87 ? -15.203 3.108 17.584 1.00 98.44 87 ALA A N 1
ATOM 613 C CA . ALA A 1 87 ? -16.130 4.203 17.866 1.00 98.44 87 ALA A CA 1
ATOM 614 C C . ALA A 1 87 ? -17.489 3.698 18.386 1.00 98.44 87 ALA A C 1
ATOM 616 O O . ALA A 1 87 ? -18.003 4.217 19.379 1.00 98.44 87 ALA A O 1
ATOM 617 N N . PHE A 1 88 ? -18.047 2.648 17.774 1.00 98.44 88 PHE A N 1
ATOM 618 C CA . PHE A 1 88 ? -19.295 2.033 18.236 1.00 98.44 88 PHE A CA 1
ATOM 619 C C . PHE A 1 88 ? -19.172 1.422 19.635 1.00 98.44 88 PHE A C 1
ATOM 621 O O . PHE A 1 88 ? -20.026 1.674 20.488 1.00 98.44 88 PHE A O 1
ATOM 628 N N . ILE A 1 89 ? -18.109 0.657 19.898 1.00 98.19 89 ILE A N 1
ATOM 629 C CA . ILE A 1 89 ? -17.876 0.043 21.214 1.00 98.19 89 ILE A CA 1
ATOM 630 C C . ILE A 1 89 ? -17.738 1.124 22.292 1.00 98.19 89 ILE A C 1
ATOM 632 O O . ILE A 1 89 ? -18.321 1.001 23.371 1.00 98.19 89 ILE A O 1
ATOM 636 N N . GLN A 1 90 ? -17.024 2.209 21.990 1.00 97.94 90 GLN A N 1
ATOM 637 C CA . GLN A 1 90 ? -16.839 3.319 22.918 1.00 97.94 90 GLN A CA 1
ATOM 638 C C . GLN A 1 90 ? -18.171 3.999 23.262 1.00 97.94 90 GLN A C 1
ATOM 640 O O . GLN A 1 90 ? -18.431 4.272 24.435 1.00 97.94 90 GLN A O 1
ATOM 645 N N . LEU A 1 91 ? -19.037 4.229 22.268 1.00 98.00 91 LEU A N 1
ATOM 646 C CA . LEU A 1 91 ? -20.369 4.803 22.485 1.00 98.00 91 LEU A CA 1
ATOM 647 C C . LEU A 1 91 ? -21.235 3.913 23.379 1.00 98.00 91 LEU A C 1
ATOM 649 O O . LEU A 1 91 ? -21.843 4.409 24.329 1.00 98.00 91 LEU A O 1
ATOM 653 N N . LEU A 1 92 ? -21.252 2.602 23.129 1.00 97.81 92 LEU A N 1
ATOM 654 C CA . LEU A 1 92 ? -21.971 1.651 23.981 1.00 97.81 92 LEU A CA 1
ATOM 655 C C . LEU A 1 92 ? -21.427 1.653 25.415 1.00 97.81 92 LEU A C 1
ATOM 657 O O . LEU A 1 92 ? -22.209 1.665 26.365 1.00 97.81 92 LEU A O 1
ATOM 661 N N . GLY A 1 93 ? -20.103 1.718 25.579 1.00 97.88 93 GLY A N 1
ATOM 662 C CA . GLY A 1 93 ? -19.458 1.828 26.888 1.00 97.88 93 GLY A CA 1
ATOM 663 C C . GLY A 1 93 ? -19.901 3.070 27.667 1.00 97.88 93 GLY A C 1
ATOM 664 O O . GLY A 1 93 ? -20.235 2.967 28.847 1.00 97.88 93 GLY A O 1
ATOM 665 N N . VAL A 1 94 ? -19.979 4.230 27.006 1.00 98.00 94 VAL A N 1
ATOM 666 C CA . VAL A 1 94 ? -20.470 5.476 27.622 1.00 98.00 94 VAL A CA 1
ATOM 667 C C . VAL A 1 94 ? -21.940 5.348 28.026 1.00 98.00 94 VAL A C 1
ATOM 669 O O . VAL A 1 94 ? -22.293 5.698 29.152 1.00 98.00 94 VAL A O 1
ATOM 672 N N . ILE A 1 95 ? -22.791 4.804 27.152 1.00 97.69 95 ILE A N 1
ATOM 673 C CA . ILE A 1 95 ? -24.221 4.610 27.440 1.00 97.69 95 ILE A CA 1
ATOM 674 C C . ILE A 1 95 ? -24.398 3.710 28.667 1.00 97.69 95 ILE A C 1
ATOM 676 O O . ILE A 1 95 ? -25.102 4.086 29.606 1.00 97.69 95 ILE A O 1
ATOM 680 N N . PHE A 1 96 ? -23.721 2.560 28.702 1.00 96.75 96 PHE A N 1
ATOM 681 C CA . PHE A 1 96 ? -23.811 1.638 29.831 1.00 96.75 96 PHE A CA 1
ATOM 682 C C . PHE A 1 96 ? -23.277 2.241 31.129 1.00 96.75 96 PHE A C 1
ATOM 684 O O . PHE A 1 96 ? -23.924 2.092 32.167 1.00 96.75 96 PHE A O 1
ATOM 691 N N . ALA A 1 97 ? -22.163 2.975 31.083 1.00 97.38 97 ALA A N 1
ATOM 692 C CA . ALA A 1 97 ? -21.640 3.677 32.251 1.00 97.38 97 ALA A CA 1
ATOM 693 C C . ALA A 1 97 ? -22.654 4.698 32.798 1.00 97.38 97 ALA A C 1
ATOM 695 O O . ALA A 1 97 ? -22.904 4.739 34.005 1.00 97.38 97 ALA A O 1
ATOM 696 N N . CYS A 1 98 ? -23.301 5.475 31.923 1.00 95.38 98 CYS A N 1
ATOM 697 C CA . CYS A 1 98 ? -24.341 6.423 32.320 1.00 95.38 98 CYS A CA 1
ATOM 698 C C . CYS A 1 98 ? -25.579 5.728 32.909 1.00 95.38 98 CYS A C 1
ATOM 700 O O . CYS A 1 98 ? -26.112 6.189 33.922 1.00 95.38 98 CYS A O 1
ATOM 702 N N . CYS A 1 99 ? -26.038 4.627 32.308 1.00 94.88 99 CYS A N 1
ATOM 703 C CA . CYS A 1 99 ? -27.166 3.842 32.814 1.00 94.88 99 CYS A CA 1
ATOM 704 C C . CYS A 1 99 ? -26.871 3.254 34.200 1.00 94.88 99 CYS A C 1
ATOM 706 O O . CYS A 1 99 ? -27.686 3.402 35.112 1.00 94.88 99 CYS A O 1
ATOM 708 N N . LEU A 1 100 ? -25.692 2.652 34.377 1.00 94.75 100 LEU A N 1
ATOM 709 C CA . LEU A 1 100 ? -25.260 2.084 35.653 1.00 94.75 100 LEU A CA 1
ATOM 710 C C . LEU A 1 100 ? -25.164 3.163 36.739 1.00 94.75 100 LEU A C 1
ATOM 712 O O . LEU A 1 100 ? -25.716 2.992 37.824 1.00 94.75 100 LEU A O 1
ATOM 716 N N . ALA A 1 101 ? -24.537 4.304 36.437 1.00 95.12 101 ALA A N 1
ATOM 717 C CA . ALA A 1 101 ? -24.405 5.411 37.384 1.00 95.12 101 ALA A CA 1
ATOM 718 C C . ALA A 1 101 ? -25.769 5.950 37.852 1.00 95.12 101 ALA A C 1
ATOM 720 O O . ALA A 1 101 ? -25.963 6.204 39.042 1.00 95.12 101 ALA A O 1
ATOM 721 N N . ARG A 1 102 ? -26.739 6.083 36.935 1.00 92.25 102 ARG A N 1
ATOM 722 C CA . ARG A 1 102 ? -28.112 6.494 37.277 1.00 92.25 102 ARG A CA 1
ATOM 723 C C . ARG A 1 102 ? -28.817 5.462 38.154 1.00 92.25 102 ARG A C 1
ATOM 725 O O . ARG A 1 102 ? -29.457 5.846 39.129 1.00 92.25 102 ARG A O 1
ATOM 732 N N . SER A 1 103 ? -28.672 4.175 37.832 1.00 92.31 103 SER A N 1
ATOM 733 C CA . SER A 1 103 ? -29.267 3.091 38.618 1.00 92.31 103 SER A CA 1
ATOM 734 C C . SER A 1 103 ? -28.737 3.075 40.049 1.00 92.31 103 SER A C 1
ATOM 736 O O . SER A 1 103 ? -29.523 2.924 40.978 1.00 92.31 103 SER A O 1
ATOM 738 N N . ILE A 1 104 ? -27.427 3.261 40.239 1.00 91.62 104 ILE A N 1
ATOM 739 C CA . ILE A 1 104 ? -26.816 3.307 41.574 1.00 91.62 104 ILE A CA 1
ATOM 740 C C . ILE A 1 104 ? -27.348 4.511 42.354 1.00 91.62 104 ILE A C 1
ATOM 742 O O . ILE A 1 104 ? -27.806 4.355 43.482 1.00 91.62 104 ILE A O 1
ATOM 746 N N . ARG A 1 105 ? -27.350 5.707 41.751 1.00 87.19 105 ARG A N 1
ATOM 747 C CA . ARG A 1 105 ? -27.820 6.928 42.423 1.00 87.19 105 ARG A CA 1
ATOM 748 C C . ARG A 1 105 ? -29.272 6.822 42.896 1.00 87.19 105 ARG A C 1
ATOM 750 O O . ARG A 1 105 ? -29.564 7.208 44.021 1.00 87.19 105 ARG A O 1
ATOM 757 N N . SER A 1 106 ? -30.150 6.246 42.076 1.00 85.25 106 SER A N 1
ATOM 758 C CA . SER A 1 106 ? -31.560 6.054 42.430 1.00 85.25 106 SER A CA 1
ATOM 759 C C . SER A 1 106 ? -31.767 5.179 43.670 1.00 85.25 106 SER A C 1
ATOM 761 O O . SER A 1 106 ? -32.775 5.350 44.343 1.00 85.25 106 SER A O 1
ATOM 763 N N . GLN A 1 107 ? -30.861 4.243 43.967 1.00 78.56 107 GLN A N 1
ATOM 764 C CA . GLN A 1 107 ? -30.971 3.369 45.142 1.00 78.56 107 GLN A CA 1
ATOM 765 C C . GLN A 1 107 ? -30.523 4.070 46.435 1.00 78.56 107 GLN A C 1
ATOM 767 O O . GLN A 1 107 ? -31.047 3.775 47.504 1.00 78.56 107 GLN A O 1
ATOM 772 N N . TYR A 1 108 ? -29.576 5.011 46.341 1.00 77.12 108 TYR A N 1
ATOM 773 C CA . TYR A 1 108 ? -29.103 5.801 47.485 1.00 77.12 108 TYR A CA 1
ATOM 774 C C . TYR A 1 108 ? -30.053 6.948 47.872 1.00 77.12 108 TYR A C 1
ATOM 776 O O . TYR A 1 108 ? -29.975 7.424 48.995 1.00 77.12 108 TYR A O 1
ATOM 784 N N . GLU A 1 109 ? -30.940 7.396 46.976 1.00 71.44 109 GLU A N 1
ATOM 785 C CA . GLU A 1 109 ? -31.934 8.452 47.260 1.00 71.44 109 GLU A CA 1
ATOM 786 C C . GLU A 1 109 ? -33.227 7.918 47.923 1.00 71.44 109 GLU A C 1
ATOM 788 O O . GLU A 1 109 ? -34.067 8.708 48.343 1.00 71.44 109 GLU A O 1
ATOM 793 N N . THR A 1 110 ? -33.398 6.595 48.044 1.00 62.59 110 THR A N 1
ATOM 794 C CA . THR A 1 110 ? -34.565 5.948 48.685 1.00 62.59 110 THR A CA 1
ATOM 795 C C . THR A 1 110 ? -34.320 5.481 50.131 1.00 62.59 110 THR A C 1
ATOM 797 O O . THR A 1 110 ? -35.033 4.596 50.608 1.00 62.59 110 THR A O 1
ATOM 800 N N . VAL A 1 111 ? -33.338 6.060 50.834 1.00 53.69 111 VAL A N 1
ATOM 801 C CA . VAL A 1 111 ? -33.076 5.839 52.275 1.00 53.69 111 VAL A CA 1
ATOM 802 C C . VAL A 1 111 ? -33.079 7.138 53.067 1.00 53.69 111 VAL A C 1
ATOM 804 O O . VAL A 1 111 ? -32.632 8.167 52.516 1.00 53.69 111 VAL A O 1
#